Protein AF-A0A7J9MYY4-F1 (afdb_monomer_lite)

Organism: Gossypium schwendimanii (NCBI:txid34291)

Radius of gyration: 13.21 Å; chains: 1; bounding box: 28×28×37 Å

Structure (mmCIF, N/CA/C/O backbone):
data_AF-A0A7J9MYY4-F1
#
_entry.id   AF-A0A7J9MYY4-F1
#
loop_
_atom_site.group_PDB
_atom_site.id
_atom_site.type_symbol
_atom_site.label_atom_id
_atom_site.label_alt_id
_atom_site.label_comp_id
_atom_site.label_asym_id
_atom_site.label_entity_id
_atom_site.label_seq_id
_atom_site.pdbx_PDB_ins_code
_atom_site.Cartn_x
_atom_site.Cartn_y
_atom_site.Cartn_z
_atom_site.occupancy
_atom_site.B_iso_or_equiv
_atom_site.auth_seq_id
_atom_site.auth_comp_id
_atom_site.auth_asym_id
_atom_site.auth_atom_id
_atom_site.pdbx_PDB_model_num
ATOM 1 N N . MET A 1 1 ? 11.902 -7.069 20.690 1.00 50.72 1 MET A N 1
ATOM 2 C CA . MET A 1 1 ? 11.280 -6.000 19.885 1.00 50.72 1 MET A CA 1
ATOM 3 C C . MET A 1 1 ? 10.510 -6.668 18.756 1.00 50.72 1 MET A C 1
ATOM 5 O O . MET A 1 1 ? 11.141 -7.139 17.817 1.00 50.72 1 MET A O 1
ATOM 9 N N . SER A 1 2 ? 9.195 -6.844 18.890 1.00 64.94 2 SER A N 1
ATOM 10 C CA . SER A 1 2 ? 8.370 -7.425 17.823 1.00 64.94 2 SER A CA 1
ATOM 11 C C . SER A 1 2 ? 8.005 -6.335 16.810 1.00 64.94 2 SER A C 1
ATOM 13 O O . SER A 1 2 ? 7.726 -5.199 17.185 1.00 64.94 2 SER A O 1
ATOM 15 N N . TRP A 1 3 ? 8.003 -6.663 15.516 1.00 64.62 3 TRP A N 1
ATOM 16 C CA . TRP A 1 3 ? 7.578 -5.733 14.460 1.00 64.62 3 TRP A CA 1
ATOM 17 C C . TRP A 1 3 ? 6.134 -5.253 14.646 1.00 64.62 3 TRP A C 1
ATOM 19 O O . TRP A 1 3 ? 5.817 -4.129 14.273 1.00 64.62 3 TRP A O 1
ATOM 29 N N . GLN A 1 4 ? 5.297 -6.071 15.288 1.00 62.34 4 GLN A N 1
ATOM 30 C CA . GLN A 1 4 ? 3.932 -5.718 15.669 1.00 62.34 4 GLN A CA 1
ATOM 31 C C . GLN A 1 4 ? 3.895 -4.497 16.597 1.00 62.34 4 GLN A C 1
ATOM 33 O O . GLN A 1 4 ? 3.176 -3.542 16.332 1.00 62.34 4 GLN A O 1
ATOM 38 N N . GLN A 1 5 ? 4.756 -4.474 17.617 1.00 63.78 5 GLN A N 1
ATOM 39 C CA . GLN A 1 5 ? 4.822 -3.367 18.566 1.00 63.78 5 GLN A CA 1
ATOM 40 C C . GLN A 1 5 ? 5.305 -2.069 17.896 1.00 63.78 5 GLN A C 1
ATOM 42 O O . GLN A 1 5 ? 4.861 -0.985 18.245 1.00 63.78 5 GLN A O 1
ATOM 47 N N . TYR A 1 6 ? 6.143 -2.166 16.858 1.00 64.00 6 TYR A N 1
ATOM 48 C CA . TYR A 1 6 ? 6.539 -1.008 16.052 1.00 64.00 6 TYR A CA 1
ATOM 49 C C . TYR A 1 6 ? 5.385 -0.454 15.196 1.00 64.00 6 TYR A C 1
ATOM 51 O O . TYR A 1 6 ? 5.300 0.754 14.984 1.00 64.00 6 TYR A O 1
ATOM 59 N N . VAL A 1 7 ? 4.481 -1.308 14.703 1.00 64.25 7 VAL A N 1
ATOM 60 C CA . VAL A 1 7 ? 3.272 -0.858 13.989 1.00 64.25 7 VAL A CA 1
ATOM 61 C C . VAL A 1 7 ? 2.330 -0.140 14.949 1.00 64.25 7 VAL A C 1
ATOM 63 O O . VAL A 1 7 ? 1.914 0.986 14.675 1.00 64.25 7 VAL A O 1
ATOM 66 N N . ASP A 1 8 ? 2.060 -0.752 16.094 1.00 64.44 8 ASP A N 1
ATOM 67 C CA . ASP A 1 8 ? 1.110 -0.206 17.058 1.00 64.44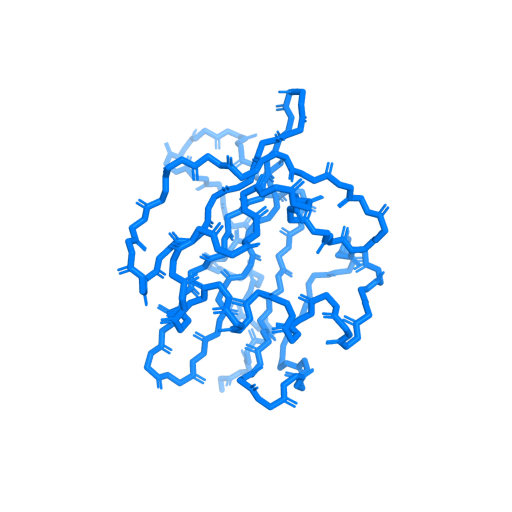 8 ASP A CA 1
ATOM 68 C C . ASP A 1 8 ? 1.638 1.097 17.688 1.00 64.44 8 ASP A C 1
ATOM 70 O O . ASP A 1 8 ? 0.905 2.076 17.781 1.00 64.44 8 ASP A O 1
ATOM 74 N N . GLU A 1 9 ? 2.929 1.167 18.032 1.00 62.03 9 GLU A N 1
ATOM 75 C CA . GLU A 1 9 ? 3.496 2.328 18.734 1.00 62.03 9 GLU A CA 1
ATOM 76 C C . GLU A 1 9 ? 4.049 3.426 17.803 1.00 62.03 9 GLU A C 1
ATOM 78 O O . GLU A 1 9 ? 4.120 4.577 18.218 1.00 62.03 9 GLU A O 1
ATOM 83 N N . HIS A 1 10 ? 4.463 3.128 16.561 1.00 60.56 10 HIS A N 1
ATOM 84 C CA . HIS A 1 10 ? 5.110 4.121 15.670 1.00 60.56 10 HIS A CA 1
ATOM 85 C C . HIS A 1 10 ? 4.375 4.369 14.340 1.00 60.56 10 HIS A C 1
ATOM 87 O O . HIS A 1 10 ? 4.747 5.287 13.597 1.00 60.56 10 HIS A O 1
ATOM 93 N N . LEU A 1 11 ? 3.378 3.551 13.979 1.00 56.28 11 LEU A N 1
ATOM 94 C CA . LEU A 1 11 ? 2.559 3.760 12.774 1.00 56.28 11 LEU A CA 1
ATOM 95 C C . LEU A 1 11 ? 1.133 4.207 13.090 1.00 56.28 11 LEU A C 1
ATOM 97 O O . LEU A 1 11 ? 0.594 4.991 12.315 1.00 56.28 11 LEU A O 1
ATOM 101 N N . MET A 1 12 ? 0.540 3.716 14.180 1.00 56.69 12 MET A N 1
ATOM 102 C CA . MET A 1 12 ? -0.822 4.078 14.596 1.00 56.69 12 MET A CA 1
ATOM 103 C C . MET A 1 12 ? -0.895 5.305 15.515 1.00 56.69 12 MET A C 1
ATOM 105 O O . MET A 1 12 ? -1.989 5.688 15.918 1.00 56.69 12 MET A O 1
ATOM 109 N N . CYS A 1 13 ? 0.233 5.939 15.840 1.00 51.09 13 CYS A N 1
ATOM 110 C CA . CYS A 1 13 ? 0.217 7.199 16.580 1.00 51.09 13 CYS A CA 1
ATOM 111 C C . CYS A 1 13 ? -0.298 8.356 15.715 1.00 51.09 13 CYS A C 1
ATOM 113 O O . CYS A 1 13 ? -0.057 8.395 14.505 1.00 51.09 13 CYS A O 1
ATOM 115 N N . ASP A 1 14 ? -0.960 9.315 16.364 1.00 52.25 14 ASP A N 1
ATOM 116 C CA . ASP A 1 14 ? -1.403 10.566 15.752 1.00 52.25 14 ASP A CA 1
ATOM 117 C C . ASP A 1 14 ? -0.240 11.253 15.028 1.00 52.25 14 ASP A C 1
ATOM 119 O O . ASP A 1 14 ? 0.827 11.504 15.601 1.00 52.25 14 ASP A O 1
ATOM 123 N N . ILE A 1 15 ? -0.435 11.552 13.744 1.00 56.06 15 ILE A N 1
ATOM 124 C CA . ILE A 1 15 ? 0.567 12.260 12.954 1.00 56.06 15 ILE A CA 1
ATOM 125 C C . ILE A 1 15 ? 0.542 13.730 13.385 1.00 56.06 15 ILE A C 1
ATOM 127 O O . ILE A 1 15 ? -0.417 14.450 13.116 1.00 56.06 15 ILE A O 1
ATOM 131 N N . ASP A 1 16 ? 1.614 14.178 14.040 1.00 53.00 16 ASP A N 1
ATOM 132 C CA . ASP A 1 16 ? 1.889 15.597 14.321 1.00 53.00 16 ASP A CA 1
ATOM 133 C C . ASP A 1 16 ? 0.782 16.314 15.136 1.00 53.00 16 ASP A C 1
ATOM 135 O O . ASP A 1 16 ? 0.451 17.478 14.909 1.00 53.00 16 ASP A O 1
ATOM 139 N N . GLY A 1 17 ? 0.147 15.596 16.076 1.00 50.22 17 GLY A N 1
ATOM 140 C CA . GLY A 1 17 ? -0.924 16.140 16.927 1.00 50.22 17 GLY A CA 1
ATOM 141 C C . GLY A 1 17 ? -2.250 16.409 16.201 1.00 50.22 17 GLY A C 1
ATOM 142 O O . GLY A 1 17 ? -3.154 17.017 16.775 1.00 50.22 17 GLY A O 1
ATOM 143 N N . GLN A 1 18 ? -2.382 15.968 14.947 1.00 48.50 18 GLN A N 1
ATOM 144 C CA . GLN A 1 18 ? -3.648 15.914 14.222 1.00 48.50 18 GLN A CA 1
ATOM 145 C C . GLN A 1 18 ? -4.283 14.529 14.447 1.00 48.50 18 GLN A C 1
ATOM 147 O O . GLN A 1 18 ? -3.555 13.539 14.376 1.00 48.50 18 GLN A O 1
ATOM 152 N N . PRO A 1 19 ? -5.615 14.413 14.630 1.00 52.00 19 PRO A N 1
ATOM 153 C CA . PRO A 1 19 ? -6.326 13.133 14.765 1.00 52.00 19 PRO A CA 1
ATOM 154 C C . PRO A 1 19 ? -6.442 12.403 13.411 1.00 52.00 19 PRO A C 1
ATOM 156 O O . PRO A 1 19 ? -7.508 11.938 13.009 1.00 52.00 19 PRO A O 1
ATOM 159 N N . ILE A 1 20 ? -5.350 12.386 12.647 1.00 53.59 20 ILE A N 1
ATOM 160 C CA . ILE A 1 20 ? -5.219 11.723 11.358 1.00 53.59 20 ILE A CA 1
ATOM 161 C C . ILE A 1 20 ? -4.413 10.459 11.632 1.00 53.59 20 ILE A C 1
ATOM 163 O O . ILE A 1 20 ? -3.181 10.463 11.605 1.00 53.59 20 ILE A O 1
ATOM 167 N N . HIS A 1 21 ? -5.127 9.377 11.920 1.00 58.50 21 HIS A N 1
ATOM 168 C CA . HIS A 1 21 ? -4.542 8.048 11.965 1.00 58.50 21 HIS A CA 1
ATOM 169 C C . HIS A 1 21 ? -4.583 7.428 10.564 1.00 58.50 21 HIS A C 1
ATOM 171 O O . HIS A 1 21 ? -5.461 7.718 9.748 1.00 58.50 21 HIS A O 1
ATOM 177 N N . LEU A 1 22 ? -3.627 6.551 10.270 1.00 64.62 22 LEU A N 1
ATOM 178 C CA . LEU A 1 22 ? -3.723 5.700 9.089 1.00 64.62 22 LEU A CA 1
ATOM 179 C C . LEU A 1 22 ? -4.907 4.746 9.271 1.00 64.62 22 LEU A C 1
ATOM 181 O O . LEU A 1 22 ? -5.099 4.185 10.350 1.00 64.62 22 LEU A O 1
ATOM 185 N N . THR A 1 23 ? -5.699 4.548 8.221 1.00 69.69 23 THR A N 1
ATOM 186 C CA . THR A 1 23 ? -6.797 3.575 8.234 1.00 69.69 23 THR A CA 1
ATOM 187 C C . THR A 1 23 ? -6.247 2.156 8.388 1.00 69.69 23 THR A C 1
ATOM 189 O O . THR A 1 23 ? -6.830 1.328 9.090 1.00 69.69 23 THR A O 1
ATOM 192 N N . ALA A 1 24 ? -5.096 1.878 7.768 1.00 73.81 24 ALA A N 1
ATOM 193 C CA . ALA A 1 24 ? -4.385 0.619 7.928 1.00 73.81 24 ALA A CA 1
ATOM 194 C C . ALA A 1 24 ? -2.887 0.753 7.622 1.00 73.81 24 ALA A C 1
ATOM 196 O O . ALA A 1 24 ? -2.455 1.620 6.858 1.00 73.81 24 ALA A O 1
ATOM 197 N N . ALA A 1 25 ? -2.088 -0.155 8.176 1.00 76.06 25 ALA A N 1
ATOM 198 C CA . ALA A 1 25 ? -0.659 -0.232 7.926 1.00 76.06 25 ALA A CA 1
ATOM 199 C C . ALA A 1 25 ? -0.167 -1.677 7.832 1.00 76.06 25 ALA A C 1
ATOM 201 O O . ALA A 1 25 ? -0.582 -2.542 8.600 1.00 76.06 25 ALA A O 1
ATOM 202 N N . ALA A 1 26 ? 0.771 -1.929 6.923 1.00 78.19 26 ALA A N 1
ATOM 203 C CA . ALA A 1 26 ? 1.428 -3.222 6.824 1.00 78.19 26 ALA A CA 1
ATOM 204 C C . ALA A 1 26 ? 2.925 -3.099 6.556 1.00 78.19 26 ALA A C 1
ATOM 206 O O . ALA A 1 26 ? 3.430 -2.153 5.941 1.00 78.19 26 ALA A O 1
ATOM 207 N N . ILE A 1 27 ? 3.614 -4.115 7.048 1.00 80.94 27 ILE A N 1
ATOM 208 C CA . ILE A 1 27 ? 5.038 -4.344 6.994 1.00 80.94 27 ILE A CA 1
ATOM 209 C C . ILE A 1 27 ? 5.242 -5.653 6.245 1.00 80.94 27 ILE A C 1
ATOM 211 O O . ILE A 1 27 ? 5.030 -6.736 6.785 1.00 80.94 27 ILE A O 1
ATOM 215 N N . ILE A 1 28 ? 5.658 -5.540 4.984 1.00 80.19 28 ILE A N 1
ATOM 216 C CA . ILE A 1 28 ? 5.883 -6.682 4.109 1.00 80.19 28 ILE A CA 1
ATOM 217 C C . ILE A 1 28 ? 7.357 -6.732 3.682 1.00 80.19 28 ILE A C 1
ATOM 219 O O . ILE A 1 28 ? 7.974 -5.705 3.375 1.00 80.19 28 ILE A O 1
ATOM 223 N N . GLY A 1 29 ? 7.939 -7.929 3.712 1.00 78.62 29 GLY A N 1
ATOM 224 C CA . GLY A 1 29 ? 9.275 -8.204 3.195 1.00 78.62 29 GLY A CA 1
ATOM 225 C C . GLY A 1 29 ? 9.312 -8.178 1.666 1.00 78.62 29 GLY A C 1
ATOM 226 O O . GLY A 1 29 ? 8.287 -8.323 0.999 1.00 78.62 29 GLY A O 1
ATOM 227 N N . HIS A 1 30 ? 10.509 -8.017 1.097 1.00 71.69 30 HIS A N 1
ATOM 228 C CA . HIS A 1 30 ? 10.711 -8.051 -0.363 1.00 71.69 30 HIS A CA 1
ATOM 229 C C . HIS A 1 30 ? 10.352 -9.412 -0.975 1.00 71.69 30 HIS A C 1
ATOM 231 O O . HIS A 1 30 ? 9.949 -9.467 -2.131 1.00 71.69 30 HIS A O 1
ATOM 237 N N . ASP A 1 31 ? 10.410 -10.475 -0.171 1.00 70.44 31 ASP A N 1
ATOM 238 C CA . ASP A 1 31 ? 10.009 -11.837 -0.539 1.00 70.44 31 ASP A CA 1
ATOM 239 C C . ASP A 1 31 ? 8.478 -12.042 -0.539 1.00 70.44 31 ASP A C 1
ATOM 241 O O . ASP A 1 31 ? 7.997 -13.159 -0.700 1.00 70.44 31 ASP A O 1
ATOM 245 N N . GLY A 1 32 ? 7.693 -10.981 -0.298 1.00 70.88 32 GLY A N 1
ATOM 246 C CA . GLY A 1 32 ? 6.228 -11.031 -0.211 1.00 70.88 32 GLY A CA 1
ATOM 247 C C . GLY A 1 32 ? 5.684 -11.509 1.134 1.00 70.88 32 GLY A C 1
ATOM 248 O O . GLY A 1 32 ? 4.472 -11.575 1.324 1.00 70.88 32 GLY A O 1
ATOM 249 N N . ASN A 1 33 ? 6.567 -11.806 2.087 1.00 78.00 33 ASN A N 1
ATOM 250 C CA . ASN A 1 33 ? 6.177 -12.318 3.392 1.00 78.00 33 ASN A CA 1
ATOM 251 C C . ASN A 1 33 ? 5.737 -11.183 4.333 1.00 78.00 33 ASN A C 1
ATOM 253 O O . ASN A 1 33 ? 6.479 -10.216 4.525 1.00 78.00 33 ASN A O 1
ATOM 257 N N . VAL A 1 34 ? 4.557 -11.295 4.947 1.00 78.62 34 VAL A N 1
ATOM 258 C CA . VAL A 1 34 ? 4.070 -10.311 5.931 1.00 78.62 34 VAL A CA 1
ATOM 259 C C . VAL A 1 34 ? 4.869 -10.442 7.214 1.00 78.62 34 VAL A C 1
ATOM 261 O O . VAL A 1 34 ? 4.889 -11.499 7.836 1.00 78.62 34 VAL A O 1
ATOM 264 N N . TRP A 1 35 ? 5.519 -9.363 7.628 1.00 78.25 35 TRP A N 1
ATOM 265 C CA . TRP A 1 35 ? 6.237 -9.310 8.900 1.00 78.25 35 TRP A CA 1
ATOM 266 C C . TRP A 1 35 ? 5.382 -8.692 10.007 1.00 78.25 35 TRP A C 1
ATOM 268 O O . TRP A 1 35 ? 5.498 -9.102 11.158 1.00 78.25 35 TRP A O 1
ATOM 278 N N . ALA A 1 36 ? 4.531 -7.720 9.673 1.00 76.00 36 ALA A N 1
ATOM 279 C CA . ALA A 1 36 ? 3.500 -7.200 10.568 1.00 76.00 36 ALA A CA 1
ATOM 280 C C . ALA A 1 36 ? 2.375 -6.554 9.755 1.00 76.00 36 ALA A C 1
ATOM 282 O O . ALA A 1 36 ? 2.601 -6.034 8.666 1.00 76.00 36 ALA A O 1
ATOM 283 N N . GLN A 1 37 ? 1.158 -6.559 10.277 1.00 76.62 37 GLN A N 1
ATOM 284 C CA . GLN A 1 37 ? 0.032 -5.844 9.681 1.00 76.62 37 GLN A CA 1
ATOM 285 C C . GLN A 1 37 ? -0.935 -5.403 10.774 1.00 76.62 37 GLN A C 1
ATOM 287 O O . GLN A 1 37 ? -1.072 -6.076 11.797 1.00 76.62 37 GLN A O 1
ATOM 292 N N . SER A 1 38 ? -1.606 -4.279 10.549 1.00 74.06 38 SER A N 1
ATOM 293 C CA . SER A 1 38 ? -2.762 -3.863 11.334 1.00 74.06 38 SER A CA 1
ATOM 294 C C . SER A 1 38 ? -3.953 -4.768 11.037 1.00 74.06 38 SER A C 1
ATOM 296 O O . SER A 1 38 ? -4.144 -5.187 9.896 1.00 74.06 38 SER A O 1
ATOM 298 N N . SER A 1 39 ? -4.819 -4.983 12.020 1.00 72.44 39 SER A N 1
ATOM 299 C CA . SER A 1 39 ? -6.065 -5.750 11.876 1.00 72.44 39 SER A CA 1
ATOM 300 C C . SER A 1 39 ? -7.051 -5.171 10.851 1.00 72.44 39 SER A C 1
ATOM 302 O O . SER A 1 39 ? -7.906 -5.894 10.351 1.00 72.44 39 SER A O 1
ATOM 304 N N . THR A 1 40 ? -6.920 -3.891 10.505 1.00 73.12 40 THR A N 1
ATOM 305 C CA . THR A 1 40 ? -7.720 -3.199 9.483 1.00 73.12 40 THR A CA 1
ATOM 306 C C . THR A 1 40 ? -7.121 -3.275 8.077 1.00 73.12 40 THR A C 1
ATOM 308 O O . THR A 1 40 ? -7.707 -2.736 7.137 1.00 73.12 40 THR A O 1
ATOM 311 N N . PHE A 1 41 ? -5.958 -3.918 7.901 1.00 73.81 41 PHE A N 1
ATOM 312 C CA . PHE A 1 41 ? -5.328 -4.016 6.586 1.00 73.81 41 PHE A CA 1
ATOM 313 C C . PHE A 1 41 ? -6.107 -4.993 5.699 1.00 73.81 41 PHE A C 1
ATOM 315 O O . PHE A 1 41 ? -6.330 -6.135 6.109 1.00 73.81 41 PHE A O 1
ATOM 322 N N . PRO A 1 42 ? -6.539 -4.572 4.496 1.00 76.50 42 PRO A N 1
ATOM 323 C CA . PRO A 1 42 ? -7.299 -5.444 3.620 1.00 76.50 42 PRO A CA 1
ATOM 324 C C . PRO A 1 42 ? -6.429 -6.620 3.146 1.00 76.50 42 PRO A C 1
ATOM 326 O O . PRO A 1 42 ? -5.220 -6.456 2.954 1.00 76.50 42 PRO A O 1
ATOM 329 N N . PRO A 1 43 ? -7.026 -7.806 2.936 1.00 77.12 43 PRO A N 1
ATOM 330 C CA . PRO A 1 43 ? -6.303 -8.954 2.410 1.00 77.12 43 PRO A CA 1
ATOM 331 C C . PRO A 1 43 ? -5.834 -8.641 0.990 1.00 77.12 43 PRO A C 1
ATOM 333 O O . PRO A 1 43 ? -6.651 -8.374 0.114 1.00 77.12 43 PRO A O 1
ATOM 336 N N . PHE A 1 44 ? -4.525 -8.663 0.776 1.00 81.50 44 PHE A N 1
ATOM 337 C CA . PHE A 1 44 ? -3.883 -8.380 -0.505 1.00 81.50 44 PHE A CA 1
ATOM 338 C C . PHE A 1 44 ? -3.361 -9.672 -1.138 1.00 81.50 44 PHE A C 1
ATOM 340 O O . PHE A 1 44 ? -3.169 -10.680 -0.450 1.00 81.50 44 PHE A O 1
ATOM 347 N N . THR A 1 45 ? -3.112 -9.651 -2.447 1.00 83.12 45 THR A N 1
ATOM 348 C CA . THR A 1 45 ? -2.571 -10.818 -3.158 1.00 83.12 45 THR A CA 1
ATOM 349 C C . THR A 1 45 ? -1.057 -10.705 -3.370 1.00 83.12 45 THR A C 1
ATOM 351 O O . THR A 1 45 ? -0.506 -9.602 -3.432 1.00 83.12 45 THR A O 1
ATOM 354 N N . PRO A 1 46 ? -0.337 -11.833 -3.512 1.00 80.50 46 PRO A N 1
ATOM 355 C CA . PRO A 1 46 ? 1.089 -11.811 -3.843 1.00 80.50 46 PRO A CA 1
ATOM 356 C C . PRO A 1 46 ? 1.379 -11.078 -5.162 1.00 80.50 46 PRO A C 1
ATOM 358 O O . PRO A 1 46 ? 2.407 -10.421 -5.299 1.00 80.50 46 PRO A O 1
ATOM 361 N N . GLU A 1 47 ? 0.444 -11.146 -6.111 1.00 83.88 47 GLU A N 1
ATOM 362 C CA . GLU A 1 47 ? 0.518 -10.486 -7.418 1.00 83.88 47 GLU A CA 1
ATOM 363 C C . GLU A 1 47 ? 0.586 -8.960 -7.282 1.00 83.88 47 GLU A C 1
ATOM 365 O O . GLU A 1 47 ? 1.399 -8.316 -7.947 1.00 83.88 47 GLU A O 1
ATOM 370 N N . GLU A 1 48 ? -0.210 -8.384 -6.371 1.00 84.38 48 GLU A N 1
ATOM 371 C CA . GLU A 1 48 ? -0.172 -6.954 -6.047 1.00 84.38 48 GLU A CA 1
ATOM 372 C C . GLU A 1 48 ? 1.216 -6.556 -5.525 1.00 84.38 48 GLU A C 1
ATOM 374 O O . GLU A 1 48 ? 1.786 -5.546 -5.943 1.00 84.38 48 GLU A O 1
ATOM 379 N N . ILE A 1 49 ? 1.824 -7.386 -4.671 1.00 81.56 49 ILE A N 1
ATOM 380 C CA . ILE A 1 49 ? 3.175 -7.127 -4.158 1.00 81.56 49 ILE A CA 1
ATOM 381 C C . ILE A 1 49 ? 4.215 -7.156 -5.267 1.00 81.56 49 ILE A C 1
ATOM 383 O O . ILE A 1 49 ? 5.061 -6.252 -5.317 1.00 81.56 49 ILE A O 1
ATOM 387 N N . SER A 1 50 ? 4.162 -8.174 -6.127 1.00 83.06 50 SER A N 1
ATOM 388 C CA . SER A 1 50 ? 5.068 -8.319 -7.265 1.00 83.06 50 SER A CA 1
ATOM 389 C C . SER A 1 50 ? 4.961 -7.125 -8.209 1.00 83.06 50 SER A C 1
ATOM 391 O O . SER A 1 50 ? 5.984 -6.581 -8.616 1.00 83.06 50 SER A O 1
ATOM 393 N N . ALA A 1 51 ? 3.747 -6.644 -8.482 1.00 84.56 51 ALA A N 1
ATOM 394 C CA . ALA A 1 51 ? 3.532 -5.471 -9.323 1.00 84.56 51 ALA A CA 1
ATOM 395 C C . ALA A 1 51 ? 4.171 -4.206 -8.721 1.00 84.56 51 ALA A C 1
ATOM 397 O O . ALA A 1 51 ? 4.847 -3.450 -9.415 1.00 84.56 51 ALA A O 1
ATOM 398 N N . ILE A 1 52 ? 4.058 -4.017 -7.404 1.00 83.44 52 ILE A N 1
ATOM 399 C CA . ILE A 1 52 ? 4.722 -2.910 -6.703 1.00 83.44 52 ILE A CA 1
ATOM 400 C C . ILE A 1 52 ? 6.251 -3.086 -6.697 1.00 83.44 52 ILE A C 1
ATOM 402 O O . ILE A 1 52 ? 6.987 -2.109 -6.791 1.00 83.44 52 ILE A O 1
ATOM 406 N N . MET A 1 53 ? 6.769 -4.316 -6.565 1.00 81.75 53 MET A N 1
ATOM 407 C CA . MET A 1 53 ? 8.214 -4.589 -6.684 1.00 81.75 53 MET A CA 1
ATOM 408 C C . MET A 1 53 ? 8.745 -4.206 -8.064 1.00 81.75 53 MET A C 1
ATOM 410 O O . MET A 1 53 ? 9.790 -3.557 -8.135 1.00 81.75 53 MET A O 1
ATOM 414 N N . ASN A 1 54 ? 7.999 -4.540 -9.118 1.00 84.75 54 ASN A N 1
ATOM 415 C CA . ASN A 1 54 ? 8.327 -4.141 -10.480 1.00 84.75 54 ASN A CA 1
ATOM 416 C C . ASN A 1 54 ? 8.315 -2.620 -10.630 1.00 84.75 54 ASN A C 1
ATOM 418 O O . ASN A 1 54 ? 9.257 -2.085 -11.191 1.00 84.75 54 ASN A O 1
ATOM 422 N N . ASP A 1 55 ? 7.360 -1.901 -10.038 1.00 84.38 55 ASP A N 1
ATOM 423 C CA . ASP A 1 55 ? 7.351 -0.429 -10.094 1.00 84.38 55 ASP A CA 1
ATOM 424 C C . ASP A 1 55 ? 8.527 0.226 -9.362 1.00 84.38 55 ASP A C 1
ATOM 426 O O . ASP A 1 55 ? 9.033 1.263 -9.779 1.00 84.38 55 ASP A O 1
ATOM 430 N N . PHE A 1 56 ? 9.044 -0.398 -8.302 1.00 80.69 56 PHE A N 1
ATOM 431 C CA . PHE A 1 56 ? 10.285 0.078 -7.689 1.00 80.69 56 PHE A CA 1
ATOM 432 C C . PHE A 1 56 ? 11.536 -0.206 -8.526 1.00 80.69 56 PHE A C 1
ATOM 434 O O . PHE A 1 56 ? 12.551 0.457 -8.302 1.00 80.69 56 PHE A O 1
ATOM 441 N N . ALA A 1 57 ? 11.510 -1.216 -9.396 1.00 82.00 57 ALA A N 1
ATOM 442 C CA . ALA A 1 57 ? 12.595 -1.498 -10.335 1.00 82.00 57 ALA A CA 1
ATOM 443 C C . ALA A 1 57 ? 12.489 -0.605 -11.582 1.00 82.00 57 ALA A C 1
ATOM 445 O O . ALA A 1 57 ? 13.484 -0.039 -12.027 1.00 82.00 57 ALA A O 1
ATOM 446 N N . GLU A 1 58 ? 11.268 -0.432 -12.081 1.00 83.94 58 GLU A N 1
ATOM 447 C CA . GLU A 1 58 ? 10.891 0.349 -13.253 1.00 83.94 58 GLU A CA 1
ATOM 448 C C . GLU A 1 58 ? 9.831 1.390 -12.855 1.00 83.94 58 GLU A C 1
ATOM 450 O O . GLU A 1 58 ? 8.624 1.116 -12.923 1.00 83.94 58 GLU A O 1
ATOM 455 N N . PRO A 1 59 ? 10.261 2.588 -12.415 1.00 77.31 59 PRO A N 1
ATOM 456 C CA . PRO A 1 59 ? 9.345 3.626 -11.960 1.00 77.31 59 PRO A CA 1
ATOM 457 C C . PRO A 1 59 ? 8.377 4.024 -13.077 1.00 77.31 59 PRO A C 1
ATOM 459 O O . PRO A 1 59 ? 8.796 4.515 -14.125 1.00 77.31 59 PRO A O 1
ATOM 462 N N . GLY A 1 60 ? 7.076 3.840 -12.835 1.00 76.69 60 GLY A N 1
ATOM 463 C CA . GLY A 1 60 ? 6.016 4.167 -13.790 1.00 76.69 60 GLY A CA 1
ATOM 464 C C . GLY A 1 60 ? 5.394 2.956 -14.487 1.00 76.69 60 GLY A C 1
ATOM 465 O O . GLY A 1 60 ? 4.423 3.137 -15.223 1.00 76.69 60 GLY A O 1
ATOM 466 N N . SER A 1 61 ? 5.867 1.732 -14.224 1.00 80.75 61 SER A N 1
ATOM 467 C CA . SER A 1 61 ? 5.221 0.510 -14.732 1.00 80.75 61 SER A CA 1
ATOM 468 C C . SER A 1 61 ? 3.779 0.348 -14.223 1.00 80.75 61 SER A C 1
ATOM 470 O O . SER A 1 61 ? 2.928 -0.180 -14.940 1.00 80.75 61 SER A O 1
ATOM 472 N N . LEU A 1 62 ? 3.470 0.870 -13.026 1.00 79.62 62 LEU A N 1
ATOM 473 C CA . LEU A 1 62 ? 2.120 0.874 -12.451 1.00 79.62 62 LEU A CA 1
ATOM 474 C C . LEU A 1 62 ? 1.268 2.086 -12.851 1.00 79.62 62 LEU A C 1
ATOM 476 O O . LEU A 1 62 ? 0.080 2.122 -12.529 1.00 79.62 62 LEU A O 1
ATOM 480 N N . ALA A 1 63 ? 1.815 3.082 -13.555 1.00 77.94 63 ALA A N 1
ATOM 481 C CA . ALA A 1 63 ? 1.038 4.239 -14.006 1.00 77.94 63 ALA A CA 1
ATOM 482 C C . ALA A 1 63 ? -0.150 3.874 -14.935 1.00 77.94 63 ALA A C 1
ATOM 484 O O . ALA A 1 63 ? -1.241 4.403 -14.709 1.00 77.94 63 ALA A O 1
ATOM 485 N N . PRO A 1 64 ? -0.014 2.970 -15.933 1.00 80.88 64 PRO A N 1
ATOM 486 C CA . PRO A 1 64 ? -1.130 2.604 -16.813 1.00 80.88 64 PRO A CA 1
ATOM 487 C C . PRO A 1 64 ? -2.146 1.643 -16.169 1.00 80.88 64 PRO A C 1
ATOM 489 O O . PRO A 1 64 ? -3.342 1.717 -16.454 1.00 80.88 64 PRO A O 1
ATOM 492 N N . THR A 1 65 ? -1.702 0.739 -15.294 1.00 83.50 65 THR A N 1
ATOM 493 C CA . THR A 1 65 ? -2.554 -0.288 -14.665 1.00 83.50 65 THR A CA 1
ATOM 494 C C . THR A 1 65 ? -3.202 0.199 -13.367 1.00 83.50 65 THR A C 1
ATOM 496 O O . THR A 1 65 ? -4.374 -0.107 -13.116 1.00 83.50 65 THR A O 1
ATOM 499 N N . GLY A 1 66 ? -2.504 1.039 -12.603 1.00 84.31 66 GLY A N 1
ATOM 500 C CA . GLY A 1 66 ? -2.868 1.503 -11.265 1.00 84.31 66 GLY A CA 1
ATOM 501 C C . GLY A 1 66 ? -2.309 0.604 -10.161 1.00 84.31 66 GLY A C 1
ATOM 502 O O . GLY A 1 66 ? -2.078 -0.584 -10.364 1.00 84.31 66 GLY A O 1
ATOM 503 N N . LEU A 1 67 ? -2.121 1.173 -8.970 1.00 85.12 67 LEU A N 1
ATOM 504 C CA . LEU A 1 67 ? -1.688 0.447 -7.779 1.00 85.12 67 LEU A CA 1
ATOM 505 C C . LEU A 1 67 ? -2.876 -0.327 -7.205 1.00 85.12 67 LEU A C 1
ATOM 507 O O . LEU A 1 67 ? -3.846 0.287 -6.768 1.00 85.12 67 LEU A O 1
ATOM 511 N N . PHE A 1 68 ? -2.800 -1.652 -7.177 1.00 85.44 68 PHE A N 1
ATOM 512 C CA . PHE A 1 68 ? -3.806 -2.487 -6.526 1.00 85.44 68 PHE A CA 1
ATOM 513 C C . PHE A 1 68 ? -3.343 -2.871 -5.123 1.00 85.44 68 PHE A C 1
ATOM 515 O O . PHE A 1 68 ? -2.194 -3.262 -4.927 1.00 85.44 68 PHE A O 1
ATOM 522 N N . LEU A 1 69 ? -4.229 -2.692 -4.148 1.00 83.00 69 LEU A N 1
ATOM 523 C CA . LEU A 1 69 ? -4.002 -3.041 -2.750 1.00 83.00 69 LEU A CA 1
ATOM 524 C C . LEU A 1 69 ? -5.303 -3.595 -2.178 1.00 83.00 69 LEU A C 1
ATOM 526 O O . LEU A 1 69 ? -6.274 -2.854 -2.011 1.00 83.00 69 LEU A O 1
ATOM 530 N N . GLY A 1 70 ? -5.333 -4.896 -1.906 1.00 81.06 70 GLY A N 1
ATOM 531 C CA . GLY A 1 70 ? -6.510 -5.564 -1.361 1.00 81.06 70 GLY A CA 1
ATOM 532 C C . GLY A 1 70 ? -7.733 -5.486 -2.272 1.00 81.06 70 GLY A C 1
ATOM 533 O O . GLY A 1 70 ? -8.839 -5.202 -1.811 1.00 81.06 70 GLY A O 1
ATOM 534 N N . GLY A 1 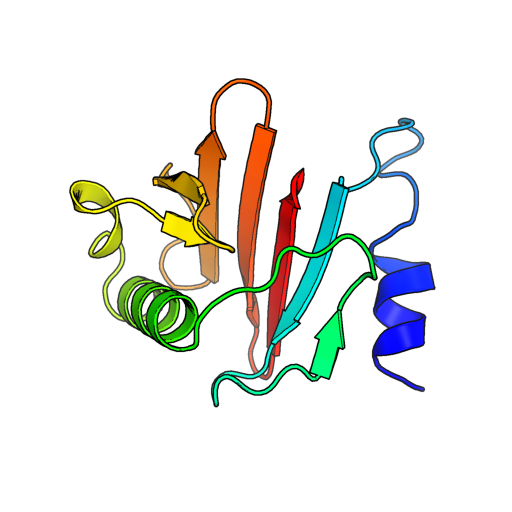71 ? -7.522 -5.638 -3.584 1.00 80.25 71 GLY A N 1
ATOM 535 C CA . GLY A 1 71 ? -8.574 -5.533 -4.600 1.00 80.25 71 GLY A CA 1
ATOM 536 C C . GLY A 1 71 ? -9.037 -4.100 -4.881 1.00 80.25 71 GLY A C 1
ATOM 537 O O . GLY A 1 71 ? -9.922 -3.873 -5.708 1.00 80.25 71 GLY A O 1
ATOM 538 N N . VAL A 1 72 ? -8.439 -3.105 -4.222 1.00 84.06 72 VAL A N 1
ATOM 539 C CA . VAL A 1 72 ? -8.742 -1.695 -4.439 1.00 84.06 72 VAL A CA 1
ATOM 540 C C . VAL A 1 72 ? -7.721 -1.074 -5.386 1.00 84.06 72 VAL A C 1
ATOM 542 O O . VAL A 1 72 ? -6.527 -1.065 -5.105 1.00 84.06 72 VAL A O 1
ATOM 545 N N . LYS A 1 73 ? -8.206 -0.479 -6.483 1.00 86.31 73 LYS A N 1
ATOM 546 C CA . LYS A 1 73 ? -7.382 0.304 -7.412 1.00 86.31 73 LYS A CA 1
ATOM 547 C C . LYS A 1 73 ? -7.153 1.728 -6.891 1.00 86.31 73 LYS A C 1
ATOM 549 O O . LYS A 1 73 ? -8.104 2.483 -6.681 1.00 86.31 73 LYS A O 1
ATOM 554 N N . TYR A 1 74 ? -5.888 2.104 -6.765 1.00 87.25 74 TYR A N 1
ATOM 555 C CA . TYR A 1 74 ? -5.395 3.445 -6.470 1.00 87.25 74 TYR A CA 1
ATOM 556 C C . TYR A 1 74 ? -4.704 4.017 -7.715 1.00 87.25 74 TYR A C 1
ATOM 558 O O . TYR A 1 74 ? -3.950 3.330 -8.406 1.00 87.25 74 TYR A O 1
ATOM 566 N N . MET A 1 75 ? -4.950 5.290 -8.015 1.00 87.44 75 MET A N 1
ATOM 567 C CA . MET A 1 75 ? -4.240 5.996 -9.080 1.00 87.44 75 MET A CA 1
ATOM 568 C C . MET A 1 75 ? -2.834 6.331 -8.607 1.00 87.44 75 MET A C 1
ATOM 570 O O . MET A 1 75 ? -2.680 7.034 -7.609 1.00 87.44 75 MET A O 1
ATOM 574 N N . VAL A 1 76 ? -1.823 5.835 -9.315 1.00 84.44 76 VAL A N 1
ATOM 575 C CA . VAL A 1 76 ? -0.427 6.160 -9.016 1.00 84.44 76 VAL A CA 1
ATOM 576 C C . VAL A 1 76 ? -0.212 7.647 -9.270 1.00 84.44 76 VAL A C 1
ATOM 578 O O . VAL A 1 76 ? -0.512 8.155 -10.348 1.00 84.44 76 VAL A O 1
ATOM 581 N N . ILE A 1 77 ? 0.279 8.346 -8.256 1.00 86.00 77 ILE A N 1
ATOM 582 C CA . ILE A 1 77 ? 0.719 9.735 -8.354 1.00 86.00 77 ILE A CA 1
ATOM 583 C C . ILE A 1 77 ? 2.240 9.776 -8.256 1.00 86.00 77 ILE A C 1
ATOM 585 O O . ILE A 1 77 ? 2.877 8.812 -7.827 1.00 86.00 77 ILE A O 1
ATOM 589 N N . GLN A 1 78 ? 2.825 10.910 -8.631 1.00 76.25 78 GLN A N 1
ATOM 590 C CA . GLN A 1 78 ? 4.268 11.091 -8.575 1.00 76.25 78 GLN A CA 1
ATOM 591 C C . GLN A 1 78 ? 4.790 10.857 -7.146 1.00 76.25 78 GLN A C 1
ATOM 593 O O . GLN A 1 78 ? 4.436 11.568 -6.201 1.00 76.25 78 GLN A O 1
ATOM 598 N N . GLY A 1 79 ? 5.605 9.814 -7.004 1.00 76.06 79 GLY A N 1
ATOM 599 C CA . GLY A 1 79 ? 6.346 9.486 -5.794 1.00 76.06 79 GLY A CA 1
ATOM 600 C C . GLY A 1 79 ? 7.836 9.807 -5.935 1.00 76.06 79 GLY A C 1
ATOM 601 O O . GLY A 1 79 ? 8.234 10.589 -6.797 1.00 76.06 79 GLY A O 1
ATOM 602 N N . GLU A 1 80 ? 8.660 9.183 -5.095 1.00 78.31 80 GLU A N 1
ATOM 603 C CA . GLU A 1 80 ? 10.118 9.221 -5.225 1.00 78.31 80 GLU A CA 1
ATOM 604 C C . GLU A 1 80 ? 10.593 7.971 -5.983 1.00 78.31 80 GLU A C 1
ATOM 606 O O . GLU A 1 80 ? 10.386 6.852 -5.494 1.00 78.31 80 GLU A O 1
ATOM 611 N N . PRO A 1 81 ? 11.239 8.119 -7.152 1.00 75.56 81 PRO A N 1
ATOM 612 C CA . PRO A 1 81 ? 11.655 6.981 -7.965 1.00 75.56 81 PRO A CA 1
ATOM 613 C C . PRO A 1 81 ? 12.592 6.059 -7.175 1.00 75.56 81 PRO A C 1
ATOM 615 O O . PRO A 1 81 ? 13.586 6.496 -6.600 1.00 75.56 81 PRO A O 1
ATOM 618 N N . GLY A 1 82 ? 12.242 4.772 -7.109 1.00 72.44 82 GLY A N 1
ATOM 619 C CA . GLY A 1 82 ? 13.011 3.751 -6.389 1.00 72.44 82 GLY A CA 1
ATOM 620 C C . GLY A 1 82 ? 12.885 3.773 -4.858 1.00 72.44 82 GLY A C 1
ATOM 621 O O . GLY A 1 82 ? 13.388 2.853 -4.209 1.00 72.44 82 GLY A O 1
ATOM 622 N N . ALA 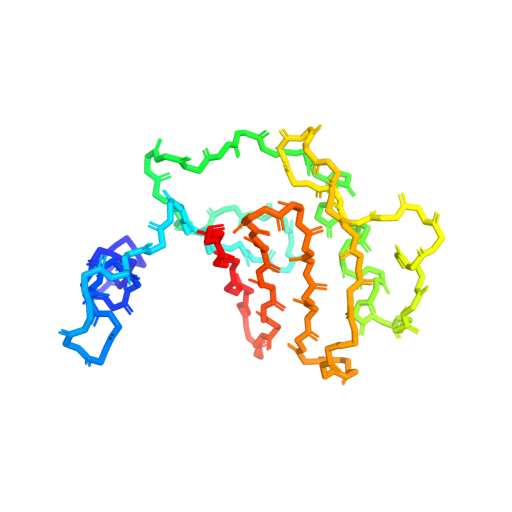A 1 83 ? 12.191 4.756 -4.272 1.00 78.00 83 ALA A N 1
ATOM 623 C CA . ALA A 1 83 ? 12.084 4.919 -2.819 1.00 78.00 83 ALA A CA 1
ATOM 624 C C . ALA A 1 83 ? 10.638 4.952 -2.306 1.00 78.00 83 ALA A C 1
ATOM 626 O O . ALA A 1 83 ? 10.327 4.281 -1.319 1.00 78.00 83 ALA A O 1
ATOM 627 N N . VAL A 1 84 ? 9.732 5.685 -2.960 1.00 83.31 84 VAL A N 1
ATOM 628 C CA . VAL A 1 84 ? 8.350 5.869 -2.492 1.00 83.31 84 VAL A CA 1
ATOM 629 C C . VAL A 1 84 ? 7.371 5.846 -3.660 1.00 83.31 84 VAL A C 1
ATOM 631 O O . VAL A 1 84 ? 7.465 6.667 -4.563 1.00 83.31 84 VAL A O 1
ATOM 634 N N . ILE A 1 85 ? 6.367 4.980 -3.584 1.00 84.81 85 ILE A N 1
ATOM 635 C CA . ILE A 1 85 ? 5.210 4.954 -4.481 1.00 84.81 85 ILE A CA 1
ATOM 636 C C . ILE A 1 85 ? 4.021 5.535 -3.726 1.00 84.81 85 ILE A C 1
ATOM 638 O O . ILE A 1 85 ? 3.778 5.197 -2.566 1.00 84.81 85 ILE A O 1
ATOM 642 N N . ARG A 1 86 ? 3.271 6.422 -4.374 1.00 84.44 86 ARG A N 1
ATOM 643 C CA . ARG A 1 86 ? 2.063 7.023 -3.806 1.00 84.44 86 ARG A CA 1
ATOM 644 C C . ARG A 1 86 ? 0.883 6.711 -4.714 1.00 84.44 86 ARG A C 1
ATOM 646 O O . ARG A 1 86 ? 0.971 6.847 -5.928 1.00 84.44 86 ARG A O 1
ATOM 653 N N . GLY A 1 87 ? -0.220 6.304 -4.113 1.00 87.06 87 GLY A N 1
ATOM 654 C CA . GLY A 1 87 ? -1.496 6.032 -4.747 1.00 87.06 87 GLY A CA 1
ATOM 655 C C . GLY A 1 87 ? -2.583 6.910 -4.137 1.00 87.06 87 GLY A C 1
ATOM 656 O O . GLY A 1 87 ? -2.624 7.105 -2.925 1.00 87.06 87 GLY A O 1
ATOM 657 N N . LYS A 1 88 ? -3.486 7.436 -4.959 1.00 84.06 88 LYS A N 1
ATOM 658 C CA . LYS A 1 88 ? -4.652 8.207 -4.518 1.00 84.06 88 LYS A CA 1
ATOM 659 C C . LYS A 1 88 ? -5.937 7.525 -4.976 1.00 84.06 88 LYS A C 1
ATOM 661 O O . LYS A 1 88 ? -6.025 7.056 -6.109 1.00 84.06 88 LYS A O 1
ATOM 666 N N . LYS A 1 89 ? -6.952 7.494 -4.114 1.00 83.81 89 LYS A N 1
ATOM 667 C CA . LYS A 1 89 ? -8.298 7.005 -4.436 1.00 83.81 89 LYS A CA 1
ATOM 668 C C . LYS A 1 89 ? -9.341 7.929 -3.810 1.00 83.81 89 LYS A C 1
ATOM 670 O O . LYS A 1 89 ? -9.692 7.785 -2.644 1.00 83.81 89 LYS A O 1
ATOM 675 N N . GLY A 1 90 ? -9.864 8.868 -4.598 1.00 82.25 90 GLY A N 1
ATOM 676 C CA . GLY A 1 90 ? -10.857 9.832 -4.115 1.00 82.25 90 GLY A CA 1
ATOM 677 C C . GLY A 1 90 ? -10.325 10.647 -2.930 1.00 82.25 90 GLY A C 1
ATOM 678 O O . GLY A 1 90 ? -9.329 11.358 -3.081 1.00 82.25 90 GLY A O 1
ATOM 679 N N . ALA A 1 91 ? -10.990 10.526 -1.777 1.00 72.50 91 ALA A N 1
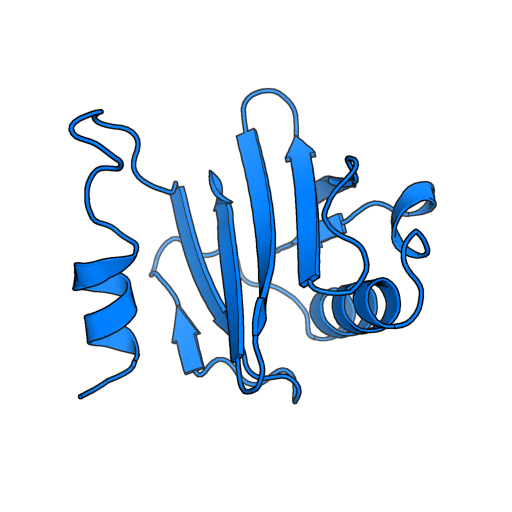ATOM 680 C CA . ALA A 1 91 ? -10.595 11.159 -0.515 1.00 72.50 91 ALA A CA 1
ATOM 681 C C . ALA A 1 91 ? -9.503 10.391 0.263 1.00 72.50 91 ALA A C 1
ATOM 683 O O . ALA A 1 91 ? -8.917 10.965 1.173 1.00 72.50 91 ALA A O 1
ATOM 684 N N . GLY A 1 92 ? -9.220 9.133 -0.096 1.00 79.19 92 GLY A N 1
ATOM 685 C CA . GLY A 1 92 ? -8.186 8.305 0.535 1.00 79.19 92 GLY A CA 1
ATOM 686 C C . GLY A 1 92 ? -6.917 8.161 -0.310 1.00 79.19 92 GLY A C 1
ATOM 687 O O . GLY A 1 92 ? -6.848 8.585 -1.474 1.00 79.19 92 GLY A O 1
ATOM 688 N N . GLY A 1 93 ? -5.904 7.512 0.258 1.00 82.88 93 GLY A N 1
ATOM 689 C CA . GLY A 1 93 ? -4.620 7.268 -0.392 1.00 82.88 93 GLY A CA 1
ATOM 690 C C . GLY A 1 93 ? -3.862 6.072 0.173 1.00 82.88 93 GLY A C 1
ATOM 691 O O . GLY A 1 93 ? -4.151 5.552 1.241 1.00 82.88 93 GLY A O 1
ATOM 692 N N . ALA A 1 94 ? -2.862 5.618 -0.568 1.00 83.44 94 ALA A N 1
ATOM 693 C CA . ALA A 1 94 ? -1.924 4.597 -0.134 1.00 83.44 94 ALA A CA 1
ATOM 694 C C . ALA A 1 94 ? -0.505 5.085 -0.423 1.00 83.44 94 ALA A C 1
ATOM 696 O O . ALA A 1 94 ? -0.224 5.606 -1.495 1.00 83.44 94 ALA A O 1
ATOM 697 N N . THR A 1 95 ? 0.409 4.930 0.522 1.00 82.94 95 THR A N 1
ATOM 698 C CA . THR A 1 95 ? 1.825 5.252 0.353 1.00 82.94 95 THR A CA 1
ATOM 699 C C . THR A 1 95 ? 2.643 4.018 0.658 1.00 82.94 95 THR A C 1
ATOM 701 O O . THR A 1 95 ? 2.559 3.457 1.747 1.00 82.94 95 THR A O 1
ATOM 704 N N . VAL A 1 96 ? 3.470 3.617 -0.294 1.00 83.44 96 VAL A N 1
ATOM 705 C CA . VAL A 1 96 ? 4.372 2.484 -0.166 1.00 83.44 96 VAL A CA 1
ATOM 706 C C . VAL A 1 96 ? 5.798 3.004 -0.186 1.00 83.44 96 VAL A C 1
ATOM 708 O O . VAL A 1 96 ? 6.246 3.568 -1.178 1.00 83.44 96 VAL A O 1
ATOM 711 N N . LYS A 1 97 ? 6.537 2.808 0.903 1.00 81.88 97 LYS A N 1
ATOM 712 C CA . LYS A 1 97 ? 7.945 3.198 1.011 1.00 81.88 97 LYS A CA 1
ATOM 713 C C . LYS A 1 97 ? 8.839 1.966 1.016 1.00 81.88 97 LYS A C 1
ATOM 715 O O . LYS A 1 97 ? 8.697 1.099 1.880 1.00 81.88 97 LYS A O 1
ATOM 720 N N . LYS A 1 98 ? 9.788 1.916 0.082 1.00 77.50 98 LYS A N 1
ATOM 721 C CA . LYS A 1 98 ? 10.865 0.926 0.040 1.00 77.50 98 LYS A CA 1
ATOM 722 C C . LYS A 1 98 ? 11.961 1.339 1.018 1.00 77.50 98 LYS A C 1
ATOM 724 O O . LYS A 1 98 ? 12.414 2.479 1.031 1.00 77.50 98 LYS A O 1
ATOM 729 N N . THR A 1 99 ? 12.403 0.404 1.844 1.00 73.50 99 THR A N 1
ATOM 730 C CA . THR A 1 99 ? 13.589 0.546 2.693 1.00 73.50 99 THR A CA 1
ATOM 731 C C . THR A 1 99 ? 14.553 -0.608 2.423 1.00 73.50 99 THR A C 1
ATOM 733 O O . THR A 1 99 ? 14.205 -1.595 1.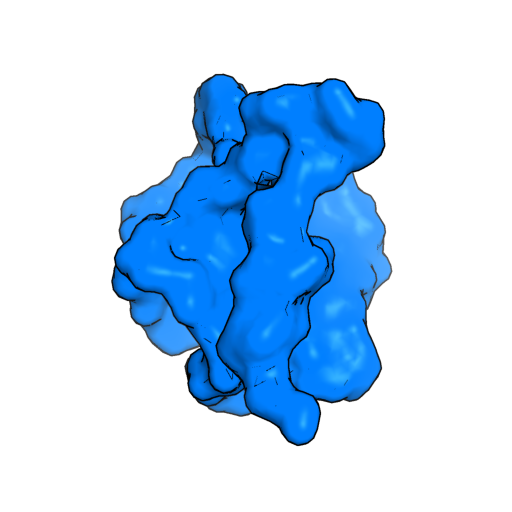769 1.00 73.50 99 THR A O 1
ATOM 736 N N . ILE A 1 100 ? 15.773 -0.483 2.946 1.00 57.59 100 ILE A N 1
ATOM 737 C CA . ILE A 1 100 ? 16.923 -1.354 2.654 1.00 57.59 100 ILE A CA 1
ATOM 738 C C . ILE A 1 100 ? 16.643 -2.832 2.999 1.00 57.59 100 ILE A C 1
ATOM 740 O O . ILE A 1 100 ? 17.159 -3.722 2.334 1.00 57.59 100 ILE A O 1
ATOM 744 N N . LYS A 1 101 ? 15.782 -3.106 3.991 1.00 48.56 101 LYS A N 1
ATOM 745 C CA . LYS A 1 101 ? 15.325 -4.468 4.347 1.00 48.56 101 LYS A CA 1
ATOM 746 C C . LYS A 1 101 ? 13.809 -4.667 4.280 1.00 48.56 101 LYS A C 1
ATOM 748 O O . LYS A 1 101 ? 13.349 -5.791 4.432 1.00 48.56 101 LYS A O 1
ATOM 753 N N . PHE A 1 102 ? 13.030 -3.601 4.107 1.00 46.59 102 PHE A N 1
ATOM 754 C CA . PHE A 1 102 ? 11.640 -3.597 4.557 1.00 46.59 102 PHE A CA 1
ATOM 755 C C . PHE A 1 102 ? 10.732 -2.661 3.719 1.00 46.59 102 PHE A C 1
ATOM 757 O O . PHE A 1 102 ? 11.199 -1.628 3.245 1.00 46.59 102 PHE A O 1
ATOM 764 N N . ARG A 1 103 ? 9.443 -2.969 3.513 1.00 52.50 103 ARG A N 1
ATOM 765 C CA . ARG A 1 103 ? 8.485 -2.088 2.813 1.00 52.50 103 ARG A CA 1
ATOM 766 C C . ARG A 1 103 ? 7.361 -1.628 3.750 1.00 52.50 103 ARG A C 1
ATOM 768 O O . ARG A 1 103 ? 6.559 -2.447 4.187 1.00 52.50 103 ARG A O 1
ATOM 775 N N . ARG A 1 104 ? 7.266 -0.316 4.009 1.00 52.16 104 ARG A N 1
ATOM 776 C CA . ARG A 1 104 ? 6.185 0.302 4.808 1.00 52.16 104 ARG A CA 1
ATOM 777 C C . ARG A 1 104 ? 5.027 0.685 3.884 1.00 52.16 104 ARG A C 1
ATOM 779 O O . ARG A 1 104 ? 5.196 1.586 3.065 1.00 52.16 104 ARG A O 1
ATOM 786 N N . CYS A 1 105 ? 3.884 0.013 4.006 1.00 49.59 105 CYS A N 1
ATOM 787 C CA . CYS A 1 105 ? 2.633 0.384 3.341 1.00 49.59 105 CYS A CA 1
ATOM 788 C C . CYS A 1 105 ? 1.738 1.124 4.343 1.00 49.59 105 CYS A C 1
ATOM 790 O O . CYS A 1 105 ? 1.2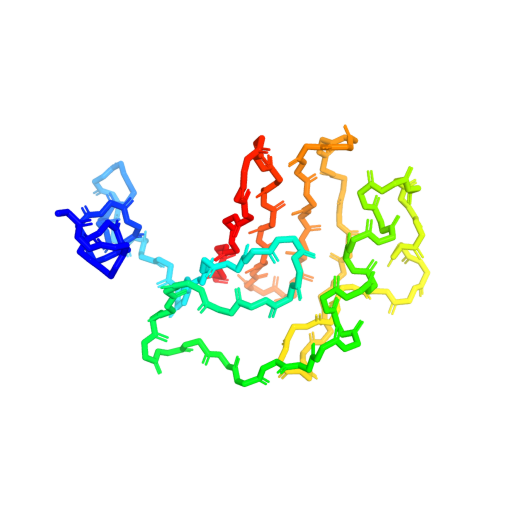75 0.522 5.308 1.00 49.59 105 CYS A O 1
ATOM 792 N N . ASN A 1 106 ? 1.500 2.412 4.113 1.00 51.28 106 ASN A N 1
ATOM 793 C CA . ASN A 1 106 ? 0.586 3.256 4.878 1.00 51.28 106 ASN A CA 1
ATOM 794 C C . ASN A 1 106 ? -0.671 3.501 4.029 1.00 51.28 106 ASN A C 1
ATOM 796 O O . ASN A 1 106 ? -0.555 4.050 2.936 1.00 51.28 106 ASN A O 1
ATOM 800 N N . VAL A 1 107 ? -1.853 3.115 4.503 1.00 46.31 107 VAL A N 1
ATOM 801 C CA . VAL A 1 107 ? -3.138 3.414 3.851 1.00 46.31 107 VAL A CA 1
ATOM 802 C C . VAL A 1 107 ? -3.836 4.493 4.675 1.00 46.31 107 VAL A C 1
ATOM 804 O O . VAL A 1 107 ? -4.119 4.278 5.853 1.00 46.31 107 VAL A O 1
ATOM 807 N N . SER A 1 108 ? -4.044 5.661 4.069 1.00 43.69 108 SER A N 1
ATOM 808 C CA . SER A 1 108 ? -4.786 6.800 4.623 1.00 43.69 108 SER A CA 1
ATOM 809 C C . SER A 1 108 ? -6.228 6.737 4.145 1.00 43.69 108 SER A C 1
ATOM 811 O O . SER A 1 108 ? -6.450 6.809 2.913 1.00 43.69 108 SER A O 1
#

Foldseek 3Di:
DQVQCCCVPPQQDDDPPHPDHFQWKFKAWLVRHTRYIDPSFADADSVLSVQVNVCLVPPCSCQVVARDGNNDGFHWDDDDRNAKTKTHDVVWIWIWGDDPTIIMITTD

Secondary structure (DSSP, 8-state):
--HHHHHHHHTSS-GGGSS---SEEEEE-TTS-EEEE-TTPPP--HHHHHHHHHHHHSTTTTTTT-EEETTEEEEEEEEETTTEEEEEETTEEEEEEE-SS-EEEEE-

Sequence (108 aa):
MSWQQYVDEHLMCDIDGQPIHLTAAAIIGHDGNVWAQSSTFPPFTPEEISAIMNDFAEPGSLAPTGLFLGGVKYMVIQGEPGAVIRGKKGAGGATVKKTIKFRRCNVS

pLDDT: mean 73.02, std 12.19, range [43.69, 87.44]

InterPro domains:
  IPR005455 Profilin, eukaryotic type [PR00392] (3-12)
  IPR005455 Profilin, eukaryotic type [PR00392] (23-32)
  IPR005455 Profilin, eukaryotic type [PR00392] (42-62)
  IPR005455 Profilin, eukaryotic type [PR00392] (66-80)
  IPR005455 Profilin, eukaryotic type [PR01640] (1-14)
  IPR005455 Profilin, eukaryotic type [PR01640] (29-42)
  IPR005455 Profilin, eukaryotic type [PR01640] (54-68)
  IPR005455 Profilin, eukaryotic type [PR01640] (73-82)
  IPR005455 Profilin, eukaryotic type [PR01640] (86-101)
  IPR005455 Profilin, eukaryotic type [PTHR11604] (1-100)
  IPR005455 Profilin, eukaryotic type [SM00392] (1-107)
  IPR005455 Profilin, eukaryotic type [cd00148] (2-101)
  IPR027310 Profilin conserved site [PS00414] (1-8)
  IPR036140 Profilin superfamily [SSF55770] (2-99)
  IPR048278 Profilin [PF00235] (1-100)